Protein AF-X0T2H9-F1 (afdb_monomer_lite)

InterPro domains:
  IPR013785 Aldolase-type TIM barrel [G3DSA:3.20.20.70] (1-51)
  IPR050456 DeoC/FbaB aldolase [PTHR47916] (1-50)

Radius of gyration: 10.38 Å; chains: 1; bounding box: 24×15×25 Å

Secondary structure (DSSP, 8-state):
-HHHHHHTT------SHHHHTSSSHHHHHHHHHHHHHH---HH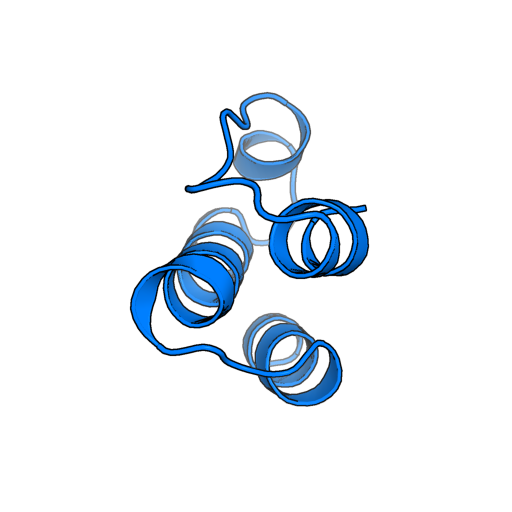HHHHHHH-

Foldseek 3Di:
DFLVCVVVPDLADDDDCCQVVDPCNPLLVVLRCCCNPVVDDPVRSVVSVVD

pLDDT: mean 97.0, std 2.43, range [83.12, 98.38]

Structure (mmCIF, N/CA/C/O backbone):
data_AF-X0T2H9-F1
#
_entry.id   AF-X0T2H9-F1
#
loop_
_atom_site.group_PDB
_atom_site.id
_atom_site.type_symbol
_atom_site.label_atom_id
_atom_site.label_alt_id
_atom_site.label_comp_id
_atom_site.label_asym_id
_atom_site.label_entity_id
_atom_site.label_seq_id
_atom_site.pdbx_PDB_ins_code
_atom_site.Cartn_x
_atom_site.Cartn_y
_atom_site.Cartn_z
_atom_site.occupancy
_atom_site.B_iso_or_equiv
_atom_site.auth_seq_id
_atom_site.auth_comp_id
_atom_site.auth_asym_id
_atom_site.auth_atom_id
_atom_site.pdbx_PDB_model_num
ATOM 1 N N . MET A 1 1 ? 5.080 10.663 0.026 1.00 91.00 1 MET A N 1
ATOM 2 C CA . MET A 1 1 ? 6.182 9.685 0.191 1.00 91.00 1 MET A CA 1
ATOM 3 C C . MET A 1 1 ? 5.847 8.358 -0.475 1.00 91.00 1 MET A C 1
ATOM 5 O O . MET A 1 1 ? 6.532 8.014 -1.422 1.00 91.00 1 MET A O 1
ATOM 9 N N . VAL A 1 2 ? 4.800 7.647 -0.034 1.00 96.62 2 VAL A N 1
ATOM 10 C CA . VAL A 1 2 ? 4.452 6.308 -0.556 1.00 96.62 2 VAL A CA 1
ATOM 11 C C . VAL A 1 2 ? 4.127 6.314 -2.052 1.00 96.62 2 VAL A C 1
ATOM 13 O O . VAL A 1 2 ? 4.775 5.592 -2.795 1.00 96.62 2 VAL A O 1
ATOM 16 N N . ASP A 1 3 ? 3.227 7.191 -2.507 1.00 97.75 3 ASP A N 1
ATOM 17 C CA . ASP A 1 3 ? 2.894 7.347 -3.938 1.00 97.75 3 ASP A CA 1
ATOM 18 C C . ASP A 1 3 ? 4.133 7.580 -4.820 1.00 97.75 3 ASP A C 1
ATOM 20 O O . ASP A 1 3 ? 4.321 6.914 -5.831 1.00 97.75 3 ASP A O 1
ATOM 24 N N . GLY A 1 4 ? 5.034 8.467 -4.387 1.00 97.81 4 GLY A N 1
ATOM 25 C CA . GLY A 1 4 ? 6.284 8.726 -5.101 1.00 97.81 4 GLY A CA 1
ATOM 26 C C . GLY A 1 4 ? 7.194 7.498 -5.189 1.00 97.81 4 GLY A C 1
ATOM 27 O O . GLY A 1 4 ? 7.785 7.261 -6.236 1.00 97.81 4 GLY A O 1
ATOM 28 N N . ALA A 1 5 ? 7.282 6.693 -4.124 1.00 98.06 5 ALA A N 1
ATOM 29 C CA . ALA A 1 5 ? 8.064 5.457 -4.134 1.00 98.06 5 ALA A CA 1
ATOM 30 C C . ALA A 1 5 ? 7.464 4.412 -5.089 1.00 98.06 5 ALA A C 1
ATOM 32 O O . ALA A 1 5 ? 8.194 3.816 -5.878 1.00 98.06 5 ALA A O 1
ATOM 33 N N . LEU A 1 6 ? 6.139 4.233 -5.063 1.00 98.00 6 LEU A N 1
ATOM 34 C CA . LEU A 1 6 ? 5.435 3.318 -5.966 1.00 98.00 6 LEU A CA 1
ATOM 35 C C . LEU A 1 6 ? 5.599 3.744 -7.432 1.00 98.00 6 LEU A C 1
ATOM 37 O O . LEU A 1 6 ? 5.972 2.927 -8.270 1.00 98.00 6 LEU A O 1
ATOM 41 N N . LYS A 1 7 ? 5.441 5.039 -7.738 1.00 97.50 7 LYS A N 1
ATOM 42 C CA . LYS A 1 7 ? 5.683 5.595 -9.084 1.00 97.50 7 LYS A CA 1
ATOM 43 C C . LYS A 1 7 ? 7.132 5.448 -9.552 1.00 97.50 7 LYS A C 1
ATOM 45 O O . LYS A 1 7 ? 7.372 5.347 -10.749 1.00 97.50 7 LYS A O 1
ATOM 50 N N . ALA A 1 8 ? 8.087 5.409 -8.625 1.00 98.38 8 ALA A N 1
ATOM 51 C CA . ALA A 1 8 ? 9.493 5.142 -8.918 1.00 98.38 8 ALA A CA 1
ATOM 52 C C . ALA A 1 8 ? 9.812 3.643 -9.113 1.00 98.38 8 ALA A C 1
ATOM 54 O O . ALA A 1 8 ? 10.971 3.298 -9.330 1.00 98.38 8 ALA A O 1
ATOM 55 N N . GLY A 1 9 ? 8.812 2.754 -9.042 1.00 97.94 9 GLY A N 1
ATOM 56 C CA . GLY A 1 9 ? 8.969 1.315 -9.265 1.00 97.94 9 GLY A CA 1
ATOM 57 C C . GLY A 1 9 ? 9.186 0.487 -7.996 1.00 97.94 9 GLY A C 1
ATOM 58 O O . GLY A 1 9 ? 9.595 -0.670 -8.088 1.00 97.94 9 GLY A O 1
ATOM 59 N N . ALA A 1 10 ? 8.931 1.039 -6.805 1.00 97.94 10 ALA A N 1
ATOM 60 C CA . ALA A 1 10 ? 8.954 0.243 -5.581 1.00 97.94 10 ALA A CA 1
ATOM 61 C C . ALA A 1 10 ? 7.836 -0.814 -5.591 1.00 97.94 10 ALA A C 1
ATOM 63 O O . ALA A 1 10 ? 6.690 -0.513 -5.908 1.00 97.94 10 ALA A O 1
ATOM 64 N N . ALA A 1 11 ? 8.152 -2.036 -5.157 1.00 97.31 11 ALA A N 1
ATOM 65 C CA . ALA A 1 11 ? 7.180 -3.130 -5.060 1.00 97.31 11 ALA A CA 1
ATOM 66 C C . ALA A 1 11 ? 6.260 -3.044 -3.820 1.00 97.31 11 ALA A C 1
ATOM 68 O O . ALA A 1 11 ? 5.338 -3.841 -3.677 1.00 97.31 11 ALA A O 1
ATOM 69 N N . GLY A 1 12 ? 6.527 -2.119 -2.892 1.00 97.06 12 GLY A N 1
ATOM 70 C CA . GLY A 1 12 ? 5.774 -1.969 -1.649 1.00 97.06 12 GLY A CA 1
ATOM 71 C C . GLY A 1 12 ? 6.453 -1.025 -0.659 1.00 97.06 12 GLY A C 1
ATOM 72 O O . GLY A 1 12 ? 7.359 -0.269 -1.019 1.00 97.06 12 GLY A O 1
ATOM 73 N N . VAL A 1 13 ? 6.021 -1.071 0.604 1.00 97.00 13 VAL A N 1
ATOM 74 C CA . VAL A 1 13 ? 6.555 -0.232 1.689 1.00 97.00 13 VAL A CA 1
ATOM 75 C C . VAL A 1 13 ? 6.806 -1.041 2.960 1.00 97.00 13 VAL A C 1
ATOM 77 O O . VAL A 1 13 ? 6.036 -1.932 3.300 1.00 97.00 13 VAL A O 1
ATOM 80 N N . SER A 1 14 ? 7.861 -0.687 3.697 1.00 96.81 14 SER A N 1
ATOM 81 C CA . SER A 1 14 ? 8.081 -1.139 5.074 1.00 96.81 14 SER A CA 1
ATOM 82 C C . SER A 1 14 ? 7.862 0.047 6.007 1.00 96.81 14 SER A C 1
ATOM 84 O O . SER A 1 14 ? 8.631 1.011 5.991 1.00 96.81 14 SER A O 1
ATOM 86 N N . ILE A 1 15 ? 6.765 0.024 6.768 1.00 95.62 15 ILE A N 1
ATOM 87 C CA . ILE A 1 15 ? 6.334 1.149 7.599 1.00 95.62 15 ILE A CA 1
ATOM 88 C C . ILE A 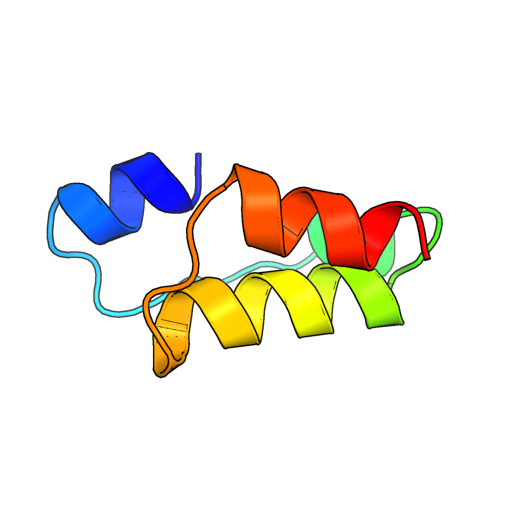1 15 ? 6.050 0.679 9.029 1.00 95.62 15 ILE A C 1
ATOM 90 O O . ILE A 1 15 ? 5.414 -0.345 9.247 1.00 95.62 15 ILE A O 1
ATOM 94 N N . GLY A 1 16 ? 6.535 1.443 10.010 1.00 96.94 16 GLY A N 1
ATOM 95 C CA . GLY A 1 16 ? 6.340 1.166 11.435 1.00 96.94 16 GLY A CA 1
ATOM 96 C C . GLY A 1 16 ? 5.743 2.372 12.148 1.00 96.94 16 GLY A C 1
ATOM 97 O O . GLY A 1 16 ? 4.525 2.507 12.217 1.00 96.94 16 GLY A O 1
ATOM 98 N N . ARG A 1 17 ? 6.606 3.283 12.628 1.00 97.94 17 ARG A N 1
ATOM 99 C CA . ARG A 1 17 ? 6.211 4.464 13.428 1.00 97.94 17 ARG A CA 1
ATOM 100 C C . ARG A 1 17 ? 5.042 5.248 12.826 1.00 97.94 17 ARG A C 1
ATOM 102 O O . ARG A 1 17 ? 4.079 5.523 13.527 1.00 97.94 17 ARG A O 1
ATOM 109 N N . ASN A 1 18 ? 5.078 5.525 11.522 1.00 94.62 18 ASN A N 1
ATOM 110 C CA . ASN A 1 18 ? 4.020 6.279 10.839 1.00 94.62 18 ASN A CA 1
ATOM 111 C C . ASN A 1 18 ? 2.664 5.554 10.792 1.00 94.62 18 ASN A C 1
ATOM 113 O O . ASN A 1 18 ? 1.649 6.220 10.623 1.00 94.62 18 ASN A O 1
ATOM 117 N N . ALA A 1 19 ? 2.636 4.224 10.921 1.00 96.69 19 ALA A N 1
ATOM 118 C CA . ALA A 1 19 ? 1.394 3.466 11.005 1.00 96.69 19 ALA A CA 1
ATOM 119 C C . ALA A 1 19 ? 0.884 3.398 12.450 1.00 96.69 19 ALA A C 1
ATOM 121 O O . ALA A 1 19 ? -0.215 3.865 12.735 1.00 96.69 19 ALA A O 1
ATOM 122 N N . PHE A 1 20 ? 1.689 2.881 13.385 1.00 96.50 20 PHE A N 1
ATOM 123 C CA . PHE A 1 20 ? 1.206 2.629 14.750 1.00 96.50 20 PHE A CA 1
ATOM 124 C C . PHE A 1 20 ? 1.066 3.891 15.616 1.00 96.50 20 PHE A C 1
ATOM 126 O O . PHE A 1 20 ? 0.345 3.858 16.607 1.00 96.50 20 PHE A O 1
ATOM 133 N N . GLN A 1 21 ? 1.727 5.002 15.267 1.00 98.12 21 GLN A N 1
ATOM 134 C CA . GLN A 1 21 ? 1.531 6.296 15.944 1.00 98.12 21 GLN A CA 1
ATOM 135 C C . GLN A 1 21 ? 0.442 7.151 15.284 1.00 98.12 21 GLN A C 1
ATOM 137 O O . GLN A 1 21 ? 0.168 8.262 15.743 1.00 98.12 21 GLN A O 1
AT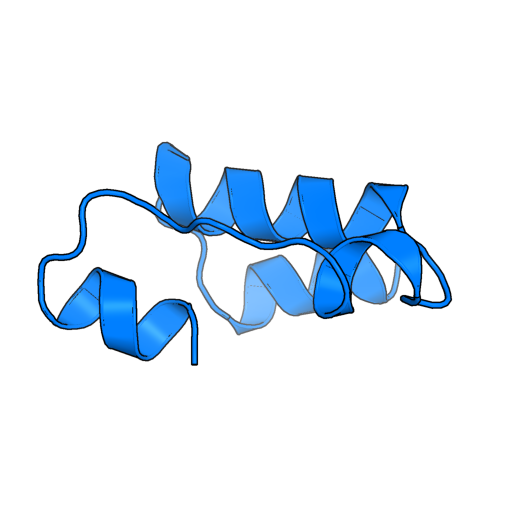OM 142 N N . HIS A 1 22 ? -0.171 6.678 14.196 1.00 97.38 22 HIS A N 1
ATOM 143 C CA . HIS A 1 22 ? -1.259 7.403 13.556 1.00 97.38 22 HIS A CA 1
ATOM 144 C C . HIS A 1 22 ? -2.504 7.399 14.452 1.00 97.38 22 HIS A C 1
ATOM 146 O O . HIS A 1 22 ? -2.784 6.420 15.135 1.00 97.38 22 HIS A O 1
ATOM 152 N N . LYS A 1 23 ? -3.307 8.470 14.412 1.00 96.62 23 LYS A N 1
ATOM 153 C CA . LYS A 1 23 ? -4.554 8.559 15.203 1.00 96.62 23 LYS A CA 1
ATOM 154 C C . LYS A 1 23 ? -5.574 7.469 14.853 1.00 96.62 23 LYS A C 1
ATOM 156 O O . LYS A 1 23 ? -6.422 7.143 15.672 1.00 96.62 23 LYS A O 1
ATOM 161 N N . LYS A 1 24 ? -5.492 6.949 13.626 1.00 97.31 24 LYS A N 1
ATOM 162 C CA . LYS A 1 24 ? -6.293 5.837 13.097 1.00 97.31 24 LYS A CA 1
ATOM 163 C C . LYS A 1 24 ? -5.350 4.793 12.469 1.00 97.31 24 LYS A C 1
ATOM 165 O O . LYS A 1 24 ? -5.079 4.908 11.268 1.00 97.31 24 LYS A O 1
ATOM 170 N N . PRO A 1 25 ? -4.733 3.894 13.260 1.00 97.81 25 PRO A N 1
ATOM 171 C CA . PRO A 1 25 ? -3.736 2.934 12.771 1.00 97.81 25 PRO A CA 1
ATOM 172 C C . PRO A 1 25 ? -4.300 1.928 11.760 1.00 97.81 25 PRO A C 1
ATOM 174 O O . PRO A 1 25 ? -3.649 1.594 10.778 1.00 97.81 25 PRO A O 1
ATOM 177 N N . ASP A 1 26 ? -5.531 1.483 11.970 1.00 97.75 26 ASP A N 1
ATOM 178 C CA . ASP A 1 26 ? -6.281 0.613 11.065 1.00 97.75 26 ASP A CA 1
ATOM 179 C C . ASP A 1 26 ? -6.494 1.275 9.695 1.00 97.75 26 ASP A C 1
ATOM 181 O O . ASP A 1 26 ? -6.148 0.700 8.663 1.00 97.75 26 ASP A O 1
ATOM 185 N N . LYS A 1 27 ? -6.961 2.530 9.680 1.00 98.25 27 LYS A N 1
ATOM 186 C CA . LYS A 1 27 ? -7.254 3.262 8.441 1.00 98.25 27 LYS A CA 1
ATOM 187 C C . LYS A 1 27 ? -6.018 3.599 7.627 1.00 98.25 27 LYS A C 1
ATOM 189 O O . LYS A 1 27 ? -6.075 3.567 6.401 1.00 98.25 27 LYS A O 1
ATOM 194 N N . ILE A 1 28 ? -4.900 3.920 8.279 1.00 98.00 28 ILE A N 1
ATOM 195 C CA . ILE A 1 28 ? -3.656 4.169 7.541 1.00 98.00 28 ILE A CA 1
ATOM 196 C C . ILE A 1 28 ? -3.110 2.879 6.927 1.00 98.00 28 ILE A C 1
ATOM 198 O O . ILE A 1 28 ? -2.614 2.926 5.807 1.00 98.00 28 ILE A O 1
ATOM 202 N N . ILE A 1 29 ? -3.257 1.727 7.588 1.00 98.06 29 ILE A N 1
ATOM 203 C CA . ILE A 1 29 ? -2.892 0.436 6.990 1.00 98.06 29 ILE A CA 1
ATOM 204 C C . ILE A 1 29 ? -3.816 0.096 5.816 1.00 98.06 29 ILE A C 1
ATOM 206 O O . ILE A 1 29 ? -3.315 -0.242 4.747 1.00 98.06 29 ILE A O 1
ATOM 210 N N . GLU A 1 30 ? -5.132 0.266 5.969 1.00 98.31 30 GLU A N 1
ATOM 211 C CA . GLU A 1 30 ? -6.115 0.060 4.894 1.00 98.31 30 GLU A CA 1
ATOM 212 C C . GLU A 1 30 ? -5.772 0.900 3.650 1.00 98.31 30 GLU A C 1
ATOM 214 O O . GLU A 1 30 ? -5.657 0.368 2.543 1.00 98.31 30 GLU A O 1
ATOM 219 N N . ALA A 1 31 ? -5.513 2.197 3.842 1.00 98.38 31 ALA A N 1
ATOM 220 C CA . ALA A 1 31 ? -5.129 3.116 2.775 1.00 98.38 31 ALA A CA 1
ATOM 221 C C . ALA A 1 31 ? -3.824 2.696 2.074 1.00 98.38 31 ALA A C 1
ATOM 223 O O . ALA A 1 31 ? -3.748 2.694 0.846 1.00 98.38 31 ALA A O 1
ATOM 224 N N . LEU A 1 32 ? -2.801 2.296 2.836 1.00 98.19 32 LEU A N 1
ATOM 225 C CA . LEU A 1 32 ? -1.525 1.848 2.273 1.00 98.19 32 LEU A CA 1
ATOM 226 C C . LEU A 1 32 ? -1.663 0.535 1.494 1.00 98.19 32 LEU A C 1
ATOM 228 O O . LEU A 1 32 ? -1.082 0.414 0.417 1.00 98.19 32 LEU A O 1
ATOM 232 N N . CYS A 1 33 ? -2.450 -0.422 1.990 1.00 98.06 33 CYS A N 1
ATOM 233 C CA . CYS A 1 33 ? -2.729 -1.667 1.277 1.00 98.06 33 CYS A CA 1
ATOM 234 C C . CYS A 1 33 ? -3.435 -1.405 -0.058 1.00 98.06 33 CYS A C 1
ATOM 236 O O . CYS A 1 33 ? -3.028 -1.973 -1.071 1.00 98.06 33 CYS A O 1
ATOM 238 N N . LYS A 1 34 ? -4.424 -0.502 -0.082 1.00 98.38 34 LYS A N 1
ATOM 239 C CA . LYS A 1 34 ? -5.106 -0.082 -1.316 1.00 98.38 34 LYS A CA 1
ATOM 240 C C . LYS A 1 34 ? -4.137 0.528 -2.331 1.00 98.38 34 LYS A C 1
ATOM 242 O O . LYS A 1 34 ? -4.173 0.169 -3.504 1.00 98.38 34 LYS A O 1
ATOM 247 N N . MET A 1 35 ? -3.224 1.390 -1.886 1.00 98.38 35 MET A N 1
ATOM 248 C CA . MET A 1 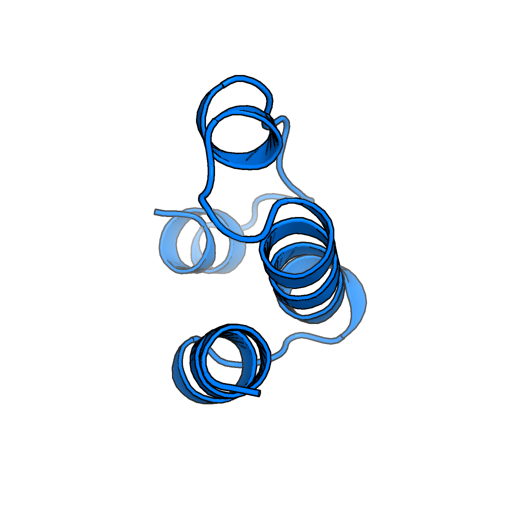35 ? -2.209 1.968 -2.776 1.00 98.38 35 MET A CA 1
ATOM 249 C C . MET A 1 35 ? -1.245 0.909 -3.332 1.00 98.38 35 MET A C 1
ATOM 251 O O . MET A 1 35 ? -0.957 0.912 -4.524 1.00 98.38 35 MET A O 1
ATOM 255 N N . VA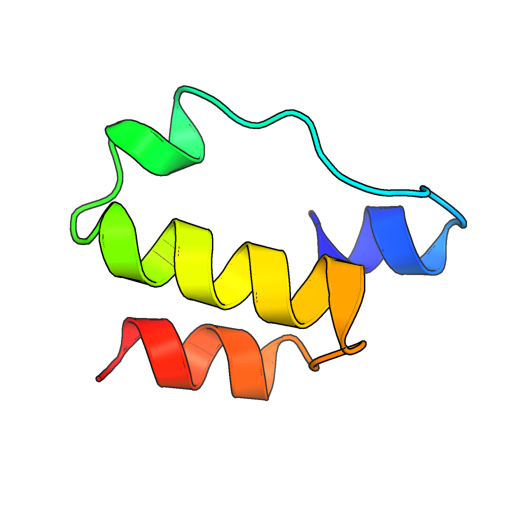L A 1 36 ? -0.741 0.004 -2.483 1.00 98.25 36 VAL A N 1
ATOM 256 C CA . VAL A 1 36 ? 0.282 -0.986 -2.869 1.00 98.25 36 VAL A CA 1
ATOM 257 C C . VAL A 1 36 ? -0.289 -2.100 -3.749 1.00 98.25 36 VAL A C 1
ATOM 259 O O . VAL A 1 36 ? 0.358 -2.503 -4.711 1.00 98.25 36 VAL A O 1
ATOM 262 N N . HIS A 1 37 ? -1.472 -2.619 -3.419 1.00 98.31 37 HIS A N 1
ATOM 263 C CA . HIS A 1 37 ? -2.013 -3.824 -4.057 1.00 98.31 37 HIS A CA 1
ATOM 264 C C . HIS A 1 37 ? -3.063 -3.538 -5.127 1.00 98.31 37 HIS A C 1
ATOM 266 O O . HIS A 1 37 ? -3.245 -4.358 -6.023 1.00 98.31 37 HIS A O 1
ATOM 272 N N . GLU A 1 38 ? -3.749 -2.399 -5.044 1.00 97.81 38 GLU A N 1
ATOM 273 C CA . GLU A 1 38 ? -4.869 -2.068 -5.932 1.00 97.81 38 GLU A CA 1
ATOM 274 C C . GLU A 1 38 ? -4.609 -0.806 -6.767 1.00 97.81 38 GLU A C 1
ATOM 276 O O . GLU A 1 38 ? -5.443 -0.428 -7.582 1.00 97.81 38 GLU A O 1
ATOM 281 N N . GLY A 1 39 ? -3.448 -0.161 -6.600 1.00 96.38 39 GLY A N 1
ATOM 282 C CA . GLY A 1 39 ? -3.078 1.028 -7.369 1.00 96.38 39 GLY A CA 1
ATOM 283 C C . GLY A 1 39 ? -3.918 2.265 -7.045 1.00 96.38 39 GLY A C 1
ATOM 284 O O . GLY A 1 39 ? -4.015 3.158 -7.884 1.00 96.38 39 GLY A O 1
ATOM 285 N N . ALA A 1 40 ? -4.521 2.319 -5.852 1.00 98.06 40 ALA A N 1
ATOM 286 C CA . ALA A 1 40 ? -5.347 3.448 -5.433 1.00 98.06 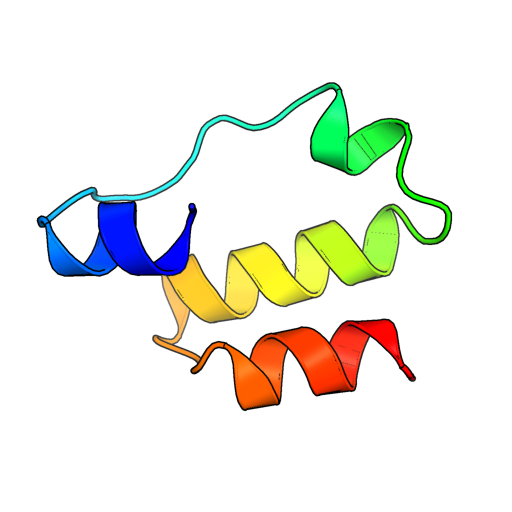40 ALA A CA 1
ATOM 287 C C . ALA A 1 40 ? -4.565 4.772 -5.450 1.00 98.06 40 ALA A C 1
ATOM 289 O O . ALA A 1 40 ? -3.387 4.826 -5.069 1.00 98.06 40 ALA A O 1
ATOM 290 N N . SER A 1 41 ? -5.237 5.854 -5.847 1.00 98.00 41 SER A N 1
ATOM 291 C CA . SER A 1 41 ? -4.655 7.194 -5.856 1.00 98.00 41 SER A CA 1
ATOM 292 C C . SER A 1 41 ? -4.466 7.742 -4.436 1.00 98.00 41 SER A C 1
ATOM 294 O O . SER A 1 41 ? -5.007 7.232 -3.449 1.00 98.00 41 SER A O 1
ATOM 296 N N . VAL A 1 42 ? -3.705 8.833 -4.317 1.00 97.75 42 VAL A N 1
ATOM 297 C CA . VAL A 1 42 ? -3.541 9.532 -3.034 1.00 97.75 42 VAL A CA 1
ATOM 298 C C . VAL A 1 42 ? -4.886 10.053 -2.527 1.00 97.75 42 VAL A C 1
ATOM 300 O O . VAL A 1 42 ? -5.158 9.988 -1.332 1.00 97.75 42 VAL A O 1
ATOM 303 N N . GLU A 1 43 ? -5.745 10.545 -3.412 1.00 98.06 43 GLU A N 1
ATOM 304 C CA . GLU A 1 43 ? -7.066 11.074 -3.073 1.00 98.06 43 GLU A CA 1
ATOM 305 C C . GLU A 1 43 ? -7.977 9.982 -2.498 1.00 98.06 43 GLU A C 1
ATOM 307 O O . GLU A 1 43 ? -8.601 10.196 -1.454 1.00 98.06 43 GLU A O 1
ATOM 312 N N . GLU A 1 44 ? -8.000 8.804 -3.125 1.00 98.06 44 GLU A N 1
ATOM 313 C CA . GLU A 1 44 ? -8.755 7.634 -2.657 1.00 98.06 44 GLU A CA 1
ATOM 314 C C . GLU A 1 44 ? -8.239 7.147 -1.296 1.00 98.06 44 GLU A C 1
ATOM 316 O O . GLU A 1 44 ? -9.015 6.968 -0.353 1.00 98.06 44 GLU A O 1
ATOM 321 N N . ALA A 1 45 ? -6.917 7.029 -1.147 1.00 97.62 45 ALA A N 1
ATOM 322 C CA . ALA A 1 45 ? -6.277 6.665 0.116 1.00 97.62 45 ALA A CA 1
ATOM 323 C C . ALA A 1 45 ? -6.597 7.669 1.243 1.00 97.62 45 ALA A C 1
ATOM 325 O O . ALA A 1 45 ? -6.844 7.288 2.390 1.00 97.62 45 ALA A O 1
ATOM 326 N N . MET A 1 46 ? -6.651 8.966 0.928 1.00 97.19 46 MET A N 1
ATOM 327 C CA . MET A 1 46 ? -7.003 10.015 1.888 1.00 97.19 46 MET A CA 1
ATOM 328 C C . MET A 1 46 ? -8.487 10.005 2.269 1.00 97.19 46 MET A C 1
ATOM 330 O O . MET A 1 46 ? -8.822 10.407 3.387 1.00 97.19 46 MET A O 1
ATOM 334 N N . ALA A 1 47 ? -9.379 9.557 1.383 1.00 97.94 47 ALA A N 1
ATOM 335 C CA . ALA A 1 47 ? -10.796 9.395 1.704 1.00 97.94 47 ALA A CA 1
ATOM 336 C C . ALA A 1 47 ? -11.002 8.323 2.787 1.00 97.94 47 ALA A C 1
ATOM 338 O O . ALA A 1 47 ? -11.757 8.552 3.733 1.00 97.94 47 ALA A O 1
ATOM 339 N N . ILE A 1 48 ? -10.245 7.221 2.728 1.00 97.50 48 ILE A N 1
ATOM 340 C CA . ILE A 1 48 ? -10.259 6.158 3.749 1.00 97.50 48 ILE A CA 1
ATOM 341 C C . ILE A 1 48 ? -9.894 6.719 5.132 1.00 97.50 48 ILE A C 1
ATOM 343 O O . ILE A 1 48 ? -10.556 6.418 6.123 1.00 97.50 48 ILE A O 1
ATOM 347 N N . LEU A 1 49 ? -8.903 7.612 5.220 1.00 94.62 49 LEU A N 1
ATOM 348 C CA . LEU A 1 49 ? -8.508 8.233 6.495 1.00 94.62 49 LEU A CA 1
ATOM 349 C C . LEU A 1 49 ? -9.581 9.156 7.095 1.00 94.62 49 LEU A C 1
ATOM 351 O O . LEU A 1 49 ? -9.628 9.358 8.316 1.00 94.62 49 LEU A O 1
ATOM 355 N N . LYS A 1 50 ? -10.417 9.748 6.239 1.00 92.06 50 LYS A N 1
ATOM 356 C CA . LYS A 1 50 ? -11.491 10.667 6.632 1.00 92.06 50 LYS A CA 1
ATOM 357 C C . LYS A 1 50 ? -12.790 9.945 6.995 1.00 92.06 50 LYS A C 1
ATOM 359 O O . LYS A 1 50 ? -13.626 10.579 7.634 1.00 92.06 50 LYS A O 1
ATOM 364 N N . SER A 1 51 ? -12.925 8.667 6.626 1.00 83.12 51 SER A N 1
ATOM 365 C CA . SER A 1 51 ? -14.035 7.799 7.046 1.00 83.12 51 SER A CA 1
ATOM 366 C C . SER A 1 51 ? -14.038 7.489 8.541 1.00 83.12 51 SER A C 1
ATOM 368 O O . SER A 1 51 ? -12.964 7.589 9.192 1.00 83.12 51 SER A O 1
#

Sequence (51 aa):
MVDGALKAGAAGVSIGRNAFQHKKPDKIIEALCKMVHEGASVEEAMAILKS

Organism: NCBI:txid412755